Protein AF-A0A9D7BMS2-F1 (afdb_monomer)

Structure (mmCIF, N/CA/C/O backbone):
data_AF-A0A9D7BMS2-F1
#
_entry.id   AF-A0A9D7BMS2-F1
#
loop_
_atom_site.group_PDB
_atom_site.id
_atom_site.type_symbol
_atom_site.label_atom_id
_atom_site.label_alt_id
_atom_site.label_comp_id
_atom_site.label_asym_id
_atom_site.label_entity_id
_atom_site.label_seq_id
_atom_site.pdbx_PDB_ins_code
_atom_site.Cartn_x
_atom_site.Cartn_y
_atom_site.Cartn_z
_atom_site.occupancy
_atom_site.B_iso_or_equiv
_atom_site.auth_seq_id
_atom_site.auth_comp_id
_atom_site.auth_asym_id
_atom_site.auth_atom_id
_atom_site.pdbx_PDB_model_num
ATOM 1 N N . MET A 1 1 ? 2.764 22.378 2.852 1.00 39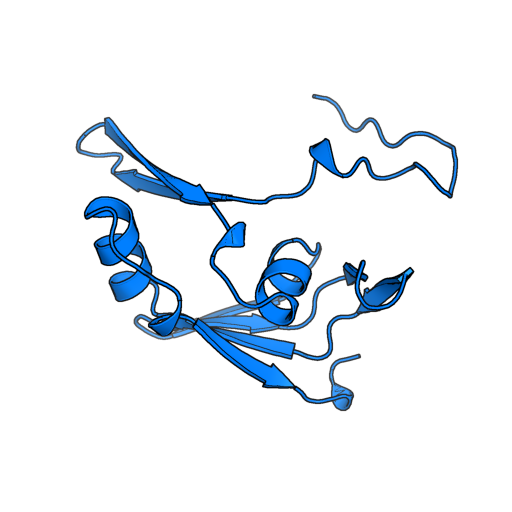.25 1 MET A N 1
ATOM 2 C CA . MET A 1 1 ? 3.329 21.480 1.827 1.00 39.25 1 MET A CA 1
ATOM 3 C C . MET A 1 1 ? 2.663 21.863 0.522 1.00 39.25 1 MET A C 1
ATOM 5 O O . MET A 1 1 ? 1.487 21.582 0.368 1.00 39.25 1 MET A O 1
ATOM 9 N N . ASP A 1 2 ? 3.380 22.593 -0.330 1.00 34.00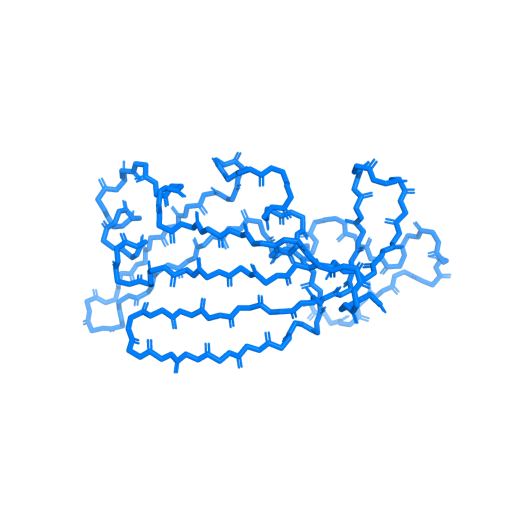 2 ASP A N 1
ATOM 10 C CA . ASP A 1 2 ? 2.881 23.179 -1.581 1.00 34.00 2 ASP A CA 1
ATOM 11 C C . ASP A 1 2 ? 3.784 22.691 -2.722 1.00 34.00 2 ASP A C 1
ATOM 13 O O . ASP A 1 2 ? 4.911 23.164 -2.831 1.00 34.00 2 ASP A O 1
ATOM 17 N N . GLY A 1 3 ? 3.341 21.707 -3.514 1.00 46.69 3 GLY A N 1
ATOM 18 C CA . GLY A 1 3 ? 3.836 21.420 -4.877 1.00 46.69 3 GLY A CA 1
ATOM 19 C C . GLY A 1 3 ? 5.353 21.442 -5.157 1.00 46.69 3 GLY A C 1
ATOM 20 O O . GLY A 1 3 ? 5.754 21.770 -6.273 1.00 46.69 3 GLY A O 1
ATOM 21 N N . LEU A 1 4 ? 6.214 21.137 -4.180 1.00 54.94 4 LEU A N 1
ATOM 22 C CA . LEU A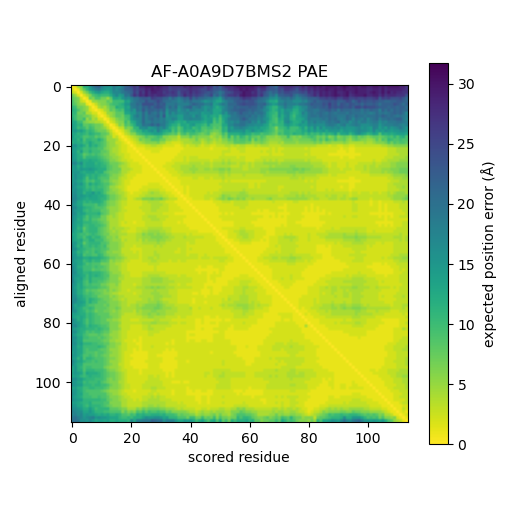 1 4 ? 7.647 21.445 -4.240 1.00 54.94 4 LEU A CA 1
ATOM 23 C C . LEU A 1 4 ? 8.475 20.280 -4.810 1.00 54.94 4 LEU A C 1
ATOM 25 O O . LEU A 1 4 ? 9.304 19.693 -4.116 1.00 54.94 4 LEU A O 1
ATOM 29 N N . HIS A 1 5 ? 8.283 19.945 -6.087 1.00 55.50 5 HIS A N 1
ATOM 30 C CA . HIS A 1 5 ? 9.266 19.113 -6.787 1.00 55.50 5 HIS A CA 1
ATOM 31 C C . HIS A 1 5 ? 10.547 19.922 -6.988 1.00 55.50 5 HIS A C 1
ATOM 33 O O . HIS A 1 5 ? 10.516 21.050 -7.496 1.00 55.50 5 HIS A O 1
ATOM 39 N N . ARG A 1 6 ? 11.702 19.364 -6.612 1.00 56.12 6 ARG A N 1
ATOM 40 C CA . ARG A 1 6 ? 12.977 20.016 -6.936 1.00 56.12 6 ARG A CA 1
ATOM 41 C C . ARG A 1 6 ? 13.114 20.033 -8.457 1.00 56.12 6 ARG A C 1
ATOM 43 O O . ARG A 1 6 ? 12.923 19.013 -9.114 1.00 56.12 6 ARG A O 1
ATOM 50 N N . ARG A 1 7 ? 13.496 21.167 -9.044 1.00 61.34 7 ARG A N 1
ATOM 51 C CA . ARG A 1 7 ? 13.783 21.283 -10.490 1.00 61.34 7 ARG A CA 1
ATOM 52 C C . ARG A 1 7 ? 15.140 20.661 -10.859 1.00 61.34 7 ARG A C 1
ATOM 54 O O . ARG A 1 7 ? 15.919 21.241 -11.604 1.00 61.34 7 ARG A O 1
ATOM 61 N N . GLN A 1 8 ? 15.451 19.513 -10.273 1.00 67.94 8 GLN A N 1
ATOM 62 C CA . GLN A 1 8 ? 16.604 18.682 -10.581 1.00 67.94 8 GLN A CA 1
ATOM 63 C C . GLN A 1 8 ? 16.047 17.324 -10.995 1.00 67.94 8 GLN A C 1
ATOM 65 O O . GLN A 1 8 ? 15.471 16.666 -10.134 1.00 67.94 8 GLN A O 1
ATOM 70 N N . PRO A 1 9 ? 16.198 16.895 -12.260 1.00 57.59 9 PRO A N 1
ATOM 71 C CA . PRO A 1 9 ? 15.537 15.691 -12.771 1.00 57.59 9 PRO A CA 1
ATOM 72 C C . PRO A 1 9 ? 15.760 14.436 -11.914 1.00 57.59 9 PRO A C 1
ATOM 74 O O . PRO A 1 9 ? 14.858 13.625 -11.757 1.00 57.59 9 PRO A O 1
ATOM 77 N N . PHE A 1 10 ? 16.939 14.312 -11.301 1.00 61.47 10 PHE A N 1
ATOM 78 C CA . PHE A 1 10 ? 17.315 13.182 -10.446 1.00 61.47 10 PHE A CA 1
ATOM 79 C C . PHE A 1 10 ? 16.795 13.272 -8.997 1.00 61.47 10 PHE A C 1
ATOM 81 O O . PHE A 1 10 ? 16.968 12.330 -8.233 1.00 61.47 10 PHE A O 1
ATOM 88 N N . ALA A 1 11 ? 16.206 14.400 -8.588 1.00 59.94 11 ALA A N 1
ATOM 89 C CA . ALA A 1 11 ? 15.770 14.661 -7.211 1.00 59.94 11 ALA A CA 1
ATOM 90 C C . ALA A 1 11 ? 14.387 15.331 -7.133 1.00 59.94 11 ALA A C 1
ATOM 92 O O . ALA A 1 11 ? 14.039 15.926 -6.111 1.00 59.94 11 ALA A O 1
ATOM 93 N N . SER A 1 12 ? 13.609 15.284 -8.219 1.00 57.25 12 SER A N 1
ATOM 94 C CA . SER A 1 12 ? 12.302 15.941 -8.298 1.00 57.25 12 SER A CA 1
ATOM 95 C C . SER A 1 12 ? 11.268 15.357 -7.338 1.00 57.25 12 SER A C 1
ATOM 97 O O . SER A 1 12 ? 10.383 16.093 -6.911 1.00 57.25 12 SER A O 1
ATOM 99 N N . PHE A 1 13 ? 11.428 14.096 -6.937 1.00 60.31 13 PHE A N 1
ATOM 100 C CA . PHE A 1 13 ? 10.546 13.400 -6.006 1.00 60.31 13 PHE A CA 1
ATOM 101 C C . PHE A 1 13 ? 11.368 12.932 -4.802 1.00 60.31 13 PHE A C 1
ATOM 103 O O . PHE A 1 13 ? 12.271 12.109 -4.942 1.00 60.31 13 PHE A O 1
ATOM 110 N N . ASP A 1 14 ? 11.116 13.521 -3.632 1.00 63.28 14 ASP A N 1
ATOM 111 C CA . ASP A 1 14 ? 11.775 13.106 -2.393 1.00 63.28 14 ASP A CA 1
ATOM 112 C C . ASP A 1 14 ? 11.127 11.816 -1.877 1.00 63.28 14 ASP A C 1
ATOM 114 O O . ASP A 1 14 ? 9.902 11.733 -1.770 1.00 63.28 14 ASP A O 1
ATOM 118 N N . ILE A 1 15 ? 11.954 10.845 -1.490 1.00 63.53 15 ILE A N 1
ATOM 119 C CA . ILE A 1 15 ? 11.513 9.588 -0.879 1.00 63.53 15 ILE A CA 1
ATOM 120 C C . ILE A 1 15 ? 10.689 9.828 0.393 1.00 63.53 15 ILE A C 1
ATOM 122 O O . ILE A 1 15 ? 9.801 9.043 0.712 1.00 63.53 15 ILE A O 1
ATOM 126 N N . ASN A 1 16 ? 10.929 10.949 1.085 1.00 63.38 16 ASN A N 1
ATOM 127 C CA . ASN A 1 16 ? 10.156 11.356 2.260 1.00 63.38 16 ASN A CA 1
ATOM 128 C C . ASN A 1 16 ? 8.684 11.679 1.947 1.00 63.38 16 ASN A C 1
ATOM 130 O O . ASN A 1 16 ? 7.866 11.710 2.862 1.00 63.38 16 ASN A O 1
ATOM 134 N N . GLY A 1 17 ? 8.342 11.947 0.681 1.00 65.56 17 GLY A N 1
ATOM 135 C CA . GLY A 1 17 ? 6.969 12.199 0.240 1.00 65.56 17 GLY A CA 1
ATOM 136 C C . GLY A 1 17 ? 6.193 10.935 -0.138 1.00 65.56 17 GLY A C 1
ATOM 137 O O . GLY A 1 17 ? 5.006 11.028 -0.443 1.00 65.56 17 GLY A O 1
ATOM 138 N N . HIS A 1 18 ? 6.837 9.765 -0.149 1.00 73.88 18 HIS A N 1
ATOM 139 C CA . HIS A 1 18 ? 6.182 8.515 -0.526 1.00 73.88 18 HIS A CA 1
ATOM 140 C C . HIS A 1 18 ? 5.287 8.009 0.603 1.00 73.88 18 HIS A C 1
ATOM 142 O O . HIS A 1 18 ? 5.682 8.007 1.772 1.00 73.88 18 HIS A O 1
ATOM 148 N N . ASN A 1 19 ? 4.103 7.504 0.251 1.00 80.25 19 ASN A N 1
ATOM 149 C CA . ASN A 1 19 ? 3.296 6.795 1.230 1.00 80.25 19 ASN A CA 1
ATOM 150 C C . ASN A 1 19 ? 3.979 5.470 1.602 1.00 80.25 19 ASN A C 1
ATOM 152 O O . ASN A 1 19 ? 4.252 4.632 0.739 1.00 80.25 19 ASN A O 1
ATOM 156 N N . ASN A 1 20 ? 4.260 5.297 2.891 1.00 86.94 20 ASN A N 1
ATOM 157 C CA . ASN A 1 20 ? 4.919 4.123 3.462 1.00 86.94 20 ASN A CA 1
ATOM 158 C C . ASN A 1 20 ? 4.129 3.511 4.634 1.00 86.94 20 ASN A C 1
ATOM 160 O O . ASN A 1 20 ? 4.643 2.642 5.352 1.00 86.94 20 ASN A O 1
ATOM 164 N N . GLN A 1 21 ? 2.890 3.963 4.833 1.00 92.19 21 GLN A N 1
ATOM 165 C CA . GLN A 1 21 ? 2.038 3.549 5.934 1.00 92.19 21 GLN A CA 1
ATOM 166 C C . GLN A 1 21 ? 0.597 3.320 5.477 1.00 92.19 21 GLN A C 1
ATOM 168 O O . GLN A 1 21 ? 0.068 4.001 4.600 1.00 92.19 21 GLN A O 1
ATOM 173 N N . PHE A 1 22 ? -0.056 2.368 6.129 1.00 95.00 22 PHE A N 1
ATOM 174 C CA . PHE A 1 22 ? -1.506 2.283 6.146 1.00 95.00 22 PHE A CA 1
ATOM 175 C C . PHE A 1 22 ? -2.030 3.094 7.320 1.00 95.00 22 PHE A C 1
ATOM 177 O O . PHE A 1 22 ? -1.470 3.021 8.414 1.00 95.00 22 PHE A O 1
ATOM 184 N N . THR A 1 23 ? -3.123 3.815 7.094 1.00 96.19 23 THR A N 1
ATOM 185 C CA . THR A 1 23 ? -3.865 4.515 8.140 1.00 96.19 23 THR A CA 1
ATOM 186 C C . THR A 1 23 ? -5.303 4.025 8.109 1.00 96.19 23 THR A C 1
ATOM 188 O O . THR A 1 23 ? -5.989 4.176 7.101 1.00 96.19 23 THR A O 1
ATOM 191 N N . VAL A 1 24 ? -5.760 3.455 9.218 1.00 97.50 24 VAL A N 1
ATOM 192 C CA . VAL A 1 24 ? -7.164 3.111 9.449 1.00 97.50 24 VAL A CA 1
ATOM 193 C C . VAL A 1 24 ? -7.760 4.203 10.322 1.00 97.50 24 VAL A C 1
ATOM 195 O O . VAL A 1 24 ? -7.171 4.566 11.340 1.00 97.50 24 VAL A O 1
ATOM 198 N N . VAL A 1 25 ? -8.915 4.735 9.932 1.00 97.81 25 VAL A N 1
ATOM 199 C CA . VAL A 1 25 ? -9.600 5.808 10.658 1.00 97.81 25 VAL A CA 1
ATOM 200 C C . VAL A 1 25 ? -11.007 5.350 11.008 1.00 97.81 25 VAL A C 1
ATOM 202 O O . VAL A 1 25 ? -11.764 4.952 10.127 1.00 97.81 25 VAL A O 1
ATOM 205 N N . ASP A 1 26 ? -11.356 5.454 12.287 1.00 97.06 26 ASP A N 1
ATOM 206 C CA . ASP A 1 26 ? -12.731 5.363 12.767 1.00 97.06 26 ASP A CA 1
ATOM 207 C C . ASP A 1 26 ? -13.208 6.777 13.141 1.00 97.06 26 ASP A C 1
ATOM 209 O O . ASP A 1 26 ? -12.823 7.306 14.193 1.00 97.06 26 ASP A O 1
ATOM 213 N N . PRO A 1 27 ? -14.028 7.419 12.292 1.00 96.50 27 PRO A N 1
ATOM 214 C CA . PRO A 1 27 ? -14.484 8.782 12.530 1.00 96.50 27 PRO A CA 1
ATOM 215 C C . PRO A 1 27 ? -15.571 8.880 13.609 1.00 96.50 27 PRO A C 1
ATOM 217 O O . PRO A 1 27 ? -15.746 9.954 14.178 1.00 96.50 27 PRO A O 1
ATOM 220 N N . LEU A 1 28 ? -16.294 7.796 13.913 1.00 97.81 28 LEU A N 1
ATOM 221 C CA . LEU A 1 28 ? -17.348 7.804 14.933 1.00 97.81 28 LEU A CA 1
ATOM 222 C C . LEU A 1 28 ? -16.743 7.754 16.335 1.00 97.81 28 LEU A C 1
ATOM 224 O O . LEU A 1 28 ? -17.189 8.465 17.233 1.00 97.81 28 LEU A O 1
ATOM 228 N N . LEU A 1 29 ? -15.701 6.937 16.509 1.00 96.94 29 LEU A N 1
ATOM 229 C CA . LEU A 1 29 ? -14.952 6.843 17.763 1.00 96.94 29 LEU A CA 1
ATOM 230 C C . LEU A 1 29 ? -13.800 7.850 17.859 1.00 96.94 29 LEU A C 1
ATOM 232 O O . LEU A 1 29 ? -13.154 7.923 18.905 1.00 96.94 29 LEU A O 1
ATOM 236 N N . ASN A 1 30 ? -13.539 8.608 16.789 1.00 97.12 30 ASN A N 1
ATOM 237 C CA . ASN A 1 30 ? -12.413 9.530 16.657 1.00 97.12 30 ASN A CA 1
ATOM 238 C C . ASN A 1 30 ? -11.063 8.854 16.972 1.00 97.12 30 ASN A C 1
ATOM 240 O O . ASN A 1 30 ? -10.258 9.350 17.765 1.00 97.12 30 ASN A O 1
ATOM 244 N N . LYS A 1 31 ? -10.838 7.677 16.380 1.00 98.00 31 LYS A N 1
ATOM 245 C CA . LYS A 1 31 ? -9.614 6.882 16.543 1.00 98.00 31 LYS A CA 1
ATOM 246 C C . LYS A 1 31 ? -8.920 6.673 15.208 1.00 98.00 31 LYS A C 1
ATOM 248 O O . LYS A 1 31 ? -9.548 6.645 14.153 1.00 98.00 31 LYS A O 1
ATOM 253 N N . SER A 1 32 ? -7.607 6.491 15.271 1.00 97.62 32 SER A N 1
ATOM 254 C CA . SER A 1 32 ? -6.822 6.057 14.125 1.00 97.62 32 SER A CA 1
ATOM 255 C C . SER A 1 32 ? -5.753 5.062 14.546 1.00 97.62 32 SER A C 1
ATOM 257 O O . SER A 1 32 ? -5.274 5.086 15.682 1.00 97.62 32 SER A O 1
ATOM 259 N N . TRP A 1 33 ? -5.401 4.191 13.611 1.00 98.00 33 TRP A N 1
ATOM 260 C CA . TRP A 1 33 ? -4.342 3.203 13.740 1.00 98.00 33 TRP A CA 1
ATOM 261 C C . TRP A 1 33 ? -3.453 3.307 12.516 1.00 98.00 33 TRP A C 1
ATOM 263 O O . TRP A 1 33 ? -3.938 3.558 11.410 1.00 98.00 33 TRP A O 1
ATOM 273 N N . THR A 1 34 ? -2.157 3.103 12.706 1.00 96.50 34 THR A N 1
ATOM 274 C CA . THR A 1 34 ? -1.196 3.099 11.611 1.00 96.50 34 THR A CA 1
ATOM 275 C C . THR A 1 34 ? -0.402 1.807 11.603 1.00 96.50 34 THR A C 1
ATOM 277 O O . THR A 1 34 ? -0.109 1.228 12.648 1.00 96.50 34 THR A O 1
ATOM 280 N N . ALA A 1 35 ? -0.045 1.354 10.407 1.00 96.06 35 ALA A N 1
ATOM 281 C CA . ALA A 1 35 ? 0.825 0.205 10.217 1.00 96.06 35 ALA A CA 1
ATOM 282 C C . ALA A 1 35 ? 1.853 0.499 9.127 1.00 96.06 35 ALA A C 1
ATOM 284 O O . ALA A 1 35 ? 1.528 1.051 8.077 1.00 96.06 35 ALA A O 1
ATOM 285 N N . SER A 1 36 ? 3.109 0.121 9.367 1.00 94.69 36 SER A N 1
ATOM 286 C CA . SER A 1 36 ? 4.175 0.313 8.384 1.00 94.69 36 SER A CA 1
ATOM 287 C C . SER A 1 36 ? 4.044 -0.680 7.231 1.00 94.69 36 SER A C 1
ATOM 289 O O . S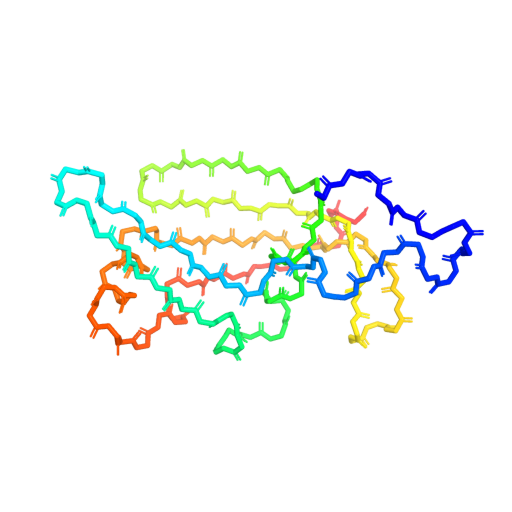ER A 1 36 ? 3.909 -1.883 7.451 1.00 94.69 36 SER A O 1
ATOM 291 N N . MET A 1 37 ? 4.206 -0.208 5.995 1.00 92.06 37 MET A N 1
ATOM 292 C CA . MET A 1 37 ? 4.271 -1.076 4.813 1.00 92.06 37 MET A CA 1
ATOM 293 C C . MET A 1 37 ? 5.557 -1.917 4.747 1.00 92.06 37 MET A C 1
ATOM 295 O O . MET A 1 37 ? 5.665 -2.799 3.900 1.00 92.06 37 MET A O 1
ATOM 299 N N . ASN A 1 38 ? 6.533 -1.692 5.636 1.00 90.81 38 ASN A N 1
ATOM 300 C CA . ASN A 1 38 ? 7.793 -2.447 5.664 1.00 90.81 38 ASN A CA 1
ATOM 301 C C . ASN A 1 38 ? 7.613 -3.946 5.927 1.00 90.81 38 ASN A C 1
ATOM 303 O O . ASN A 1 38 ? 8.513 -4.725 5.627 1.00 90.81 38 ASN A O 1
ATOM 307 N N . PHE A 1 39 ? 6.463 -4.344 6.467 1.00 89.38 39 PHE A N 1
ATOM 308 C CA . PHE A 1 39 ? 6.123 -5.741 6.706 1.00 89.38 39 PHE A CA 1
ATOM 309 C C . PHE A 1 39 ? 5.611 -6.466 5.455 1.00 89.38 39 PHE A C 1
ATOM 311 O O . PHE A 1 39 ? 5.539 -7.694 5.475 1.00 89.38 39 PHE A O 1
ATOM 318 N N . LEU A 1 40 ? 5.273 -5.742 4.381 1.00 95.06 40 LEU A N 1
ATOM 319 C CA . LEU A 1 40 ? 4.845 -6.319 3.108 1.00 95.06 40 LEU A CA 1
ATOM 320 C C . LEU A 1 40 ? 6.036 -6.796 2.259 1.00 95.06 40 LEU A C 1
ATOM 322 O O . LEU A 1 40 ? 7.133 -6.238 2.359 1.00 95.06 40 LEU A O 1
ATOM 326 N N . PRO A 1 41 ? 5.821 -7.774 1.358 1.00 95.81 41 PRO A N 1
ATOM 327 C CA . PRO A 1 41 ? 6.788 -8.110 0.317 1.00 95.81 41 PRO A CA 1
ATOM 328 C C . PRO A 1 41 ? 7.220 -6.877 -0.486 1.00 95.81 41 PRO A C 1
ATOM 330 O O . PRO A 1 41 ? 6.403 -6.005 -0.788 1.00 95.81 41 PRO A O 1
ATOM 333 N N . VAL A 1 42 ? 8.501 -6.825 -0.873 1.00 95.19 42 VAL A N 1
ATOM 334 C CA . VAL A 1 42 ? 9.101 -5.666 -1.563 1.00 95.19 42 VAL A CA 1
ATOM 335 C C . VAL A 1 42 ? 8.317 -5.273 -2.817 1.00 95.19 42 VAL A C 1
ATOM 337 O O . VAL A 1 42 ? 8.056 -4.090 -3.000 1.00 95.19 42 VAL A O 1
ATOM 340 N N . SER A 1 43 ? 7.872 -6.237 -3.630 1.00 95.56 43 SER A N 1
ATOM 341 C CA . SER A 1 43 ? 7.120 -5.965 -4.865 1.00 95.56 43 SER A CA 1
ATOM 342 C C . SER A 1 43 ? 5.771 -5.280 -4.621 1.00 95.56 43 SER A C 1
ATOM 344 O O . SER A 1 43 ? 5.381 -4.396 -5.379 1.00 95.56 43 SER A O 1
ATOM 346 N N . ILE A 1 44 ? 5.066 -5.658 -3.551 1.00 96.56 44 ILE A N 1
ATOM 347 C CA . ILE A 1 44 ? 3.794 -5.040 -3.160 1.00 96.56 44 ILE A CA 1
ATOM 348 C C . ILE A 1 44 ? 4.058 -3.655 -2.579 1.00 96.56 44 ILE A C 1
ATOM 350 O O . ILE A 1 44 ? 3.388 -2.700 -2.953 1.00 96.56 44 ILE A O 1
ATOM 354 N N . LYS A 1 45 ? 5.055 -3.527 -1.694 1.00 94.44 45 LYS A N 1
ATOM 355 C CA . LYS A 1 45 ? 5.425 -2.241 -1.092 1.00 94.44 45 LYS A CA 1
ATOM 356 C C . LYS A 1 45 ? 5.795 -1.211 -2.157 1.00 94.44 45 LYS A C 1
ATOM 358 O O . LYS A 1 45 ? 5.279 -0.104 -2.126 1.00 94.44 45 LYS A O 1
ATOM 363 N N . GLU A 1 46 ? 6.671 -1.581 -3.089 1.00 93.56 46 GLU A N 1
ATOM 364 C CA . GLU A 1 46 ? 7.102 -0.691 -4.166 1.00 93.56 46 GLU A CA 1
ATOM 365 C C . GLU A 1 46 ? 5.926 -0.273 -5.060 1.00 93.56 46 GLU A C 1
ATOM 367 O O . GLU A 1 46 ? 5.785 0.915 -5.336 1.00 93.56 46 GLU A O 1
ATOM 372 N N . GLN A 1 47 ? 5.037 -1.204 -5.434 1.00 94.81 47 GLN A N 1
ATOM 373 C CA . GLN A 1 47 ? 3.834 -0.855 -6.194 1.00 94.81 47 GLN A CA 1
ATOM 374 C C . GLN A 1 47 ? 2.923 0.100 -5.414 1.00 94.81 47 GLN A C 1
ATOM 376 O O . GLN A 1 47 ? 2.511 1.122 -5.945 1.00 94.81 47 GLN A O 1
ATOM 381 N N . LEU A 1 48 ? 2.597 -0.212 -4.159 1.00 94.56 48 LEU A N 1
ATOM 382 C CA . LEU A 1 48 ? 1.648 0.579 -3.370 1.00 94.56 48 LEU A CA 1
ATOM 383 C C . LEU A 1 48 ? 2.187 1.967 -2.973 1.00 94.56 48 LEU A C 1
ATOM 385 O O . LEU A 1 48 ? 1.411 2.821 -2.549 1.00 94.56 48 LEU A O 1
ATOM 389 N N . SER A 1 49 ? 3.491 2.208 -3.128 1.00 91.56 49 SER A N 1
ATOM 390 C CA . SER A 1 49 ? 4.107 3.536 -3.012 1.00 91.56 49 SER A CA 1
ATOM 391 C C . SER A 1 49 ? 4.117 4.326 -4.334 1.00 91.56 49 SER A C 1
ATOM 393 O O . SER A 1 49 ? 4.603 5.458 -4.352 1.00 91.56 49 SER A O 1
ATOM 395 N N . ALA A 1 50 ? 3.615 3.756 -5.434 1.00 90.81 50 ALA A N 1
ATOM 396 C CA . ALA A 1 50 ? 3.562 4.399 -6.744 1.00 90.81 50 ALA A CA 1
ATOM 397 C C . ALA A 1 50 ? 2.452 5.460 -6.845 1.00 90.81 50 ALA A C 1
ATOM 399 O O . ALA A 1 50 ? 1.575 5.588 -5.991 1.00 90.81 50 ALA A O 1
ATOM 400 N N . THR A 1 51 ? 2.476 6.215 -7.941 1.00 88.44 51 THR A N 1
ATOM 401 C CA . THR A 1 51 ? 1.440 7.198 -8.290 1.00 88.44 51 THR A CA 1
ATOM 402 C C . THR A 1 51 ? 0.569 6.691 -9.437 1.00 88.44 51 THR A C 1
ATOM 404 O O . THR A 1 51 ? 0.986 5.800 -10.177 1.00 88.44 51 THR A O 1
ATOM 407 N N . ASN A 1 52 ? -0.627 7.271 -9.600 1.00 88.31 52 ASN A N 1
ATOM 408 C CA . ASN A 1 52 ? -1.554 6.989 -10.707 1.00 88.31 52 ASN A CA 1
ATOM 409 C C . ASN A 1 52 ? -1.890 5.494 -10.877 1.00 88.31 52 ASN A C 1
ATOM 411 O O . ASN A 1 52 ? -1.910 4.978 -11.992 1.00 88.31 52 ASN A O 1
ATOM 415 N N . MET A 1 53 ? -2.113 4.789 -9.766 1.00 92.12 53 MET A N 1
ATOM 416 C CA . MET A 1 53 ? -2.650 3.429 -9.804 1.00 92.12 53 MET A CA 1
ATOM 417 C C . MET A 1 53 ? -4.145 3.470 -10.118 1.00 92.12 53 MET A C 1
ATOM 419 O O . MET A 1 53 ? -4.881 4.256 -9.520 1.00 92.12 53 MET A O 1
ATOM 423 N N . GLU A 1 54 ? -4.591 2.586 -11.003 1.00 95.38 54 GLU A N 1
ATOM 424 C CA . GLU A 1 54 ? -6.016 2.323 -11.186 1.00 95.38 54 GLU A CA 1
ATOM 425 C C . GLU A 1 54 ? -6.503 1.409 -10.064 1.00 95.38 54 GLU A C 1
ATOM 427 O O . GLU A 1 54 ? -5.776 0.511 -9.622 1.00 95.38 54 GLU A O 1
ATOM 432 N N . PHE A 1 55 ? -7.730 1.622 -9.594 1.00 96.75 55 PHE A N 1
ATOM 433 C CA . PHE A 1 55 ? -8.294 0.810 -8.526 1.00 96.75 55 PHE A CA 1
ATOM 434 C C . PHE A 1 55 ? -9.775 0.511 -8.734 1.00 96.75 55 PHE A C 1
ATOM 436 O O . PHE A 1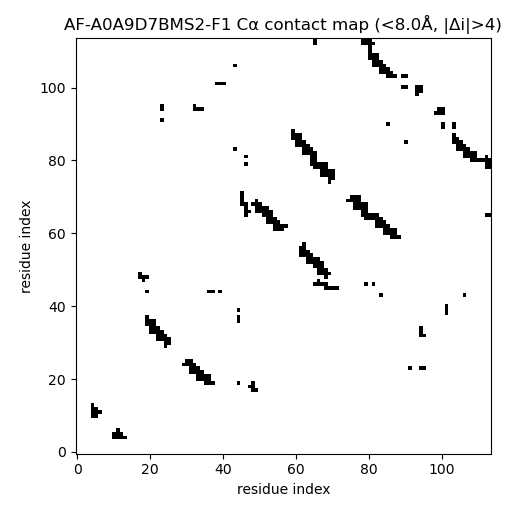 55 ? -10.535 1.312 -9.273 1.00 96.75 55 PHE A O 1
ATOM 443 N N . PHE A 1 56 ? -10.190 -0.659 -8.262 1.00 98.12 56 PHE A N 1
ATOM 444 C CA . PHE A 1 56 ? -11.580 -1.086 -8.263 1.00 98.12 56 PHE A CA 1
ATOM 445 C C . PHE A 1 56 ? -11.850 -1.927 -7.023 1.00 98.12 56 PHE A C 1
ATOM 447 O O . PHE A 1 56 ? -11.052 -2.800 -6.685 1.00 98.12 56 PHE A O 1
ATOM 454 N N . GLN A 1 57 ? -12.963 -1.677 -6.338 1.00 98.25 57 GLN A N 1
ATOM 455 C CA . GLN A 1 57 ? -13.353 -2.461 -5.173 1.00 98.25 57 GLN A CA 1
ATOM 456 C C . GLN A 1 57 ? -14.584 -3.309 -5.485 1.00 98.25 57 GLN A C 1
ATOM 458 O O . GLN A 1 57 ? -15.609 -2.789 -5.922 1.00 98.25 57 GLN A O 1
ATOM 463 N N . GLU A 1 58 ? -14.489 -4.606 -5.196 1.00 98.00 58 GLU A N 1
ATOM 464 C CA . GLU A 1 58 ? -15.592 -5.559 -5.289 1.00 98.00 58 GLU A CA 1
ATOM 465 C C . GLU A 1 58 ? -15.750 -6.291 -3.953 1.00 98.00 58 GLU A C 1
ATOM 467 O O . GLU A 1 58 ? -14.879 -7.050 -3.514 1.00 98.00 58 GLU A O 1
ATOM 472 N N . GLY A 1 59 ? -16.866 -6.029 -3.269 1.00 97.94 59 GLY A N 1
ATOM 473 C CA . GLY A 1 59 ? -17.075 -6.499 -1.901 1.00 97.94 59 GLY A CA 1
ATOM 474 C C . GLY A 1 59 ? -15.941 -6.041 -0.977 1.00 97.94 59 GLY A C 1
ATOM 475 O O . GLY A 1 59 ? -15.627 -4.851 -0.902 1.00 97.94 59 GLY A O 1
ATOM 476 N N . LYS A 1 60 ? -15.309 -7.003 -0.297 1.00 98.06 60 LYS A N 1
ATOM 477 C CA . LYS A 1 60 ? -14.184 -6.756 0.616 1.00 98.06 60 LYS A CA 1
ATOM 478 C C . LYS A 1 60 ? -12.823 -6.620 -0.070 1.00 98.06 60 LYS A C 1
ATOM 480 O O . LYS A 1 60 ? -11.844 -6.308 0.601 1.00 98.06 60 LYS A O 1
ATOM 485 N N . TYR A 1 61 ? -12.729 -6.885 -1.374 1.00 98.62 61 TYR A N 1
ATOM 486 C CA . TYR A 1 61 ? -11.455 -6.855 -2.086 1.00 98.62 61 TYR A CA 1
ATOM 487 C C . TYR A 1 61 ? -11.260 -5.538 -2.833 1.00 98.62 61 TYR A C 1
ATOM 489 O O . TYR A 1 61 ? -1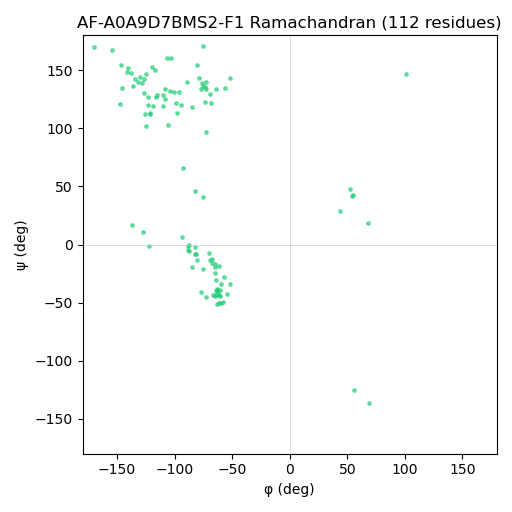2.044 -5.200 -3.717 1.00 98.62 61 TYR A O 1
ATOM 497 N N . LEU A 1 62 ? -10.173 -4.833 -2.518 1.00 98.56 62 LEU A N 1
ATOM 498 C CA . LEU A 1 62 ? -9.661 -3.721 -3.313 1.00 98.56 62 LEU A CA 1
ATOM 499 C C . LEU A 1 62 ? -8.597 -4.247 -4.273 1.00 98.56 62 LEU A C 1
ATOM 501 O O . LEU A 1 62 ? -7.573 -4.784 -3.850 1.00 98.56 62 LEU A O 1
ATOM 505 N N . TYR A 1 63 ? -8.840 -4.075 -5.562 1.00 98.19 63 TYR A N 1
ATOM 506 C CA . TYR A 1 63 ? -7.894 -4.360 -6.626 1.00 98.19 63 TYR A CA 1
ATOM 507 C C . TYR A 1 63 ? -7.176 -3.074 -7.006 1.00 98.19 63 TYR A C 1
ATOM 509 O O . TYR A 1 63 ? -7.817 -2.051 -7.231 1.00 98.19 63 TYR A O 1
ATOM 517 N N . VAL A 1 64 ? -5.853 -3.140 -7.088 1.00 97.12 64 VAL A N 1
ATOM 518 C CA . VAL A 1 64 ? -4.980 -2.035 -7.481 1.00 97.12 64 VAL A CA 1
ATOM 519 C C . VAL A 1 64 ? -4.091 -2.512 -8.620 1.00 97.12 64 VAL A C 1
ATOM 521 O O . VAL A 1 64 ? -3.493 -3.590 -8.533 1.00 97.12 64 VAL A O 1
ATOM 524 N N . VAL A 1 65 ? -4.025 -1.735 -9.697 1.00 96.25 65 VAL A N 1
ATOM 525 C CA . VAL A 1 65 ? -3.353 -2.115 -10.942 1.00 96.25 65 VAL A CA 1
ATOM 526 C C . VAL A 1 65 ? -2.377 -1.035 -11.371 1.00 96.25 65 VAL A C 1
ATOM 528 O O . VAL A 1 65 ? -2.676 0.160 -11.316 1.00 96.25 65 VAL A O 1
ATOM 531 N N . GLY A 1 66 ? -1.213 -1.471 -11.850 1.00 94.88 66 GLY A N 1
ATOM 532 C CA . GLY A 1 66 ? -0.245 -0.564 -12.442 1.00 94.88 66 GLY A CA 1
ATOM 533 C C . GLY A 1 66 ? 0.380 0.356 -11.402 1.00 94.88 66 GLY A C 1
ATOM 534 O O . GLY A 1 66 ? 0.735 -0.071 -10.300 1.00 94.88 66 GLY A O 1
ATOM 535 N N . GLY A 1 67 ? 0.490 1.625 -11.782 1.00 92.75 67 GLY A N 1
ATOM 536 C CA . GLY A 1 67 ? 1.195 2.666 -11.050 1.00 92.75 67 GLY A CA 1
ATOM 537 C C . GLY A 1 67 ? 2.574 2.933 -11.642 1.00 92.75 67 GLY A C 1
ATOM 538 O O . GLY A 1 67 ? 3.236 2.022 -12.142 1.00 92.75 67 GLY A O 1
ATOM 539 N N . TYR A 1 68 ? 3.003 4.191 -11.571 1.00 91.31 68 TYR A N 1
ATOM 540 C CA . TYR A 1 68 ? 4.342 4.624 -11.961 1.00 91.31 68 TYR A CA 1
ATOM 541 C C . TYR A 1 68 ? 5.087 5.164 -10.743 1.00 91.31 68 TYR A C 1
ATOM 543 O O . TYR A 1 68 ? 4.582 6.028 -10.015 1.00 91.31 68 TYR A O 1
ATOM 551 N N . GLY A 1 69 ? 6.285 4.640 -10.504 1.00 88.94 69 GLY A N 1
ATOM 552 C CA . GLY A 1 69 ? 7.090 5.007 -9.347 1.00 88.94 69 GLY A CA 1
ATOM 553 C C . GLY A 1 69 ? 8.508 4.464 -9.426 1.00 88.94 69 GLY A C 1
ATOM 554 O O . GLY A 1 69 ? 8.844 3.671 -10.305 1.00 88.94 69 GLY A O 1
ATOM 555 N N . TYR A 1 70 ? 9.352 4.929 -8.509 1.00 88.44 70 TYR A N 1
ATOM 556 C CA . TYR A 1 70 ? 10.723 4.453 -8.385 1.00 88.44 70 TYR A CA 1
ATOM 557 C C . TYR A 1 70 ? 10.761 3.053 -7.764 1.00 88.44 70 TYR A C 1
ATOM 559 O O . TYR A 1 70 ? 10.325 2.858 -6.628 1.00 88.44 70 TYR A O 1
ATOM 567 N N . SER A 1 71 ? 11.351 2.096 -8.478 1.00 91.12 71 SER A N 1
ATOM 568 C CA . SER A 1 71 ? 11.664 0.771 -7.954 1.00 91.12 71 SER A CA 1
ATOM 569 C C . SER A 1 71 ? 13.127 0.736 -7.534 1.00 91.12 71 SER A C 1
ATOM 571 O O . SER A 1 71 ? 14.030 0.785 -8.369 1.00 91.12 71 SER A O 1
ATOM 573 N N . ALA A 1 72 ? 13.378 0.600 -6.231 1.00 91.12 72 ALA A N 1
ATOM 574 C CA . ALA A 1 72 ? 14.734 0.391 -5.730 1.00 91.12 72 ALA A CA 1
ATOM 575 C C . ALA A 1 72 ? 15.307 -0.942 -6.233 1.00 91.12 72 ALA A C 1
ATOM 577 O O . ALA A 1 72 ? 16.507 -1.043 -6.475 1.00 91.12 72 ALA A O 1
ATOM 578 N N . THR A 1 73 ? 14.436 -1.933 -6.442 1.00 94.12 73 THR A N 1
ATOM 579 C CA . THR A 1 73 ? 14.786 -3.222 -7.047 1.00 94.12 73 THR A CA 1
ATOM 580 C C . THR A 1 73 ? 15.301 -3.071 -8.483 1.00 94.12 73 THR A C 1
ATOM 582 O O . THR A 1 73 ? 16.266 -3.737 -8.854 1.00 94.12 73 THR A O 1
ATOM 585 N N . ALA A 1 74 ? 14.692 -2.195 -9.289 1.00 91.50 74 ALA A N 1
ATOM 586 C CA . ALA A 1 74 ? 15.141 -1.912 -10.655 1.00 91.50 74 ALA A CA 1
ATOM 587 C C . ALA A 1 74 ? 16.247 -0.843 -10.729 1.00 91.50 74 ALA A C 1
ATOM 589 O O . ALA A 1 74 ? 16.936 -0.750 -11.742 1.00 91.50 74 ALA A O 1
ATOM 590 N N . GLY A 1 75 ? 16.407 -0.032 -9.678 1.00 91.75 75 GLY A N 1
ATOM 591 C CA . GLY A 1 75 ? 17.273 1.148 -9.683 1.00 91.75 75 GLY A CA 1
ATOM 592 C C . GLY A 1 75 ? 16.765 2.274 -10.591 1.00 91.75 75 GLY A C 1
ATOM 593 O O . GLY A 1 75 ? 17.551 3.138 -10.971 1.00 91.75 75 GLY A O 1
ATOM 594 N N . ASP A 1 76 ? 15.481 2.253 -10.961 1.00 89.75 76 ASP A N 1
ATOM 595 C CA . ASP A 1 76 ? 14.879 3.193 -11.910 1.00 89.75 76 ASP A CA 1
ATOM 596 C C . ASP A 1 76 ? 13.366 3.345 -11.675 1.00 89.75 76 ASP A C 1
ATOM 598 O O . ASP A 1 76 ? 12.735 2.562 -10.955 1.00 89.75 76 ASP A O 1
ATOM 602 N N . HIS A 1 77 ? 12.770 4.359 -12.296 1.00 89.62 77 HIS A N 1
ATOM 603 C CA . HIS A 1 77 ? 11.324 4.482 -12.386 1.00 89.62 77 HIS A CA 1
ATOM 604 C C . HIS A 1 77 ? 10.756 3.463 -13.369 1.00 89.62 77 HIS A C 1
ATOM 606 O O . HIS A 1 77 ? 11.305 3.208 -14.439 1.00 89.62 77 HIS A O 1
ATOM 612 N N . THR A 1 78 ? 9.622 2.879 -13.008 1.00 92.00 78 THR A N 1
ATOM 613 C CA . THR A 1 78 ? 8.942 1.896 -13.843 1.00 92.00 78 THR A CA 1
ATOM 614 C C . THR A 1 78 ? 7.436 2.002 -13.682 1.00 92.00 78 THR A C 1
ATOM 616 O O . THR A 1 78 ? 6.930 2.398 -12.631 1.00 92.00 78 THR A O 1
ATOM 619 N N . THR A 1 79 ? 6.719 1.577 -14.719 1.00 93.44 79 THR A N 1
ATOM 620 C CA . THR A 1 79 ? 5.344 1.097 -14.574 1.00 93.44 79 THR A CA 1
ATOM 621 C C . THR A 1 79 ? 5.381 -0.270 -13.894 1.00 93.44 79 THR A C 1
ATOM 623 O O . THR A 1 79 ? 6.207 -1.117 -14.258 1.00 93.44 79 THR A O 1
ATOM 626 N N . TYR A 1 80 ? 4.535 -0.489 -12.891 1.00 95.44 80 TYR A N 1
ATOM 627 C CA . TYR A 1 80 ? 4.472 -1.755 -12.163 1.00 95.44 80 TYR A CA 1
ATOM 628 C C . TYR A 1 80 ? 3.565 -2.767 -12.886 1.00 95.44 80 TYR A C 1
ATOM 630 O O . TYR A 1 80 ? 2.367 -2.526 -12.995 1.00 95.44 80 TYR A O 1
ATOM 638 N N . PRO A 1 81 ? 4.077 -3.930 -13.331 1.00 96.75 81 PRO A N 1
ATOM 639 C CA . PRO A 1 81 ? 3.308 -4.928 -14.083 1.00 96.75 81 PRO A CA 1
ATOM 640 C C . PRO A 1 81 ? 2.476 -5.830 -13.152 1.00 96.75 81 PRO A C 1
ATOM 642 O O . PRO A 1 81 ? 2.523 -7.059 -13.248 1.00 96.75 81 PRO A O 1
ATOM 645 N N . TYR A 1 82 ? 1.781 -5.237 -12.179 1.00 97.44 82 TYR A N 1
ATOM 646 C CA . TYR A 1 82 ? 1.151 -5.965 -11.082 1.00 97.44 82 TYR A CA 1
ATOM 647 C C . TYR A 1 82 ? -0.331 -5.635 -10.930 1.00 97.44 82 TYR A C 1
ATOM 649 O O . TYR A 1 82 ? -0.746 -4.477 -11.007 1.00 97.44 82 TYR A O 1
ATOM 657 N N . ILE A 1 83 ? -1.103 -6.669 -10.599 1.00 96.75 83 ILE A N 1
ATOM 658 C CA . ILE A 1 83 ? -2.430 -6.541 -9.998 1.00 96.75 83 ILE A CA 1
ATOM 659 C C . ILE A 1 83 ? -2.303 -7.018 -8.555 1.00 96.75 83 ILE A C 1
ATOM 661 O O . ILE A 1 83 ? -1.951 -8.175 -8.311 1.00 96.75 83 ILE A O 1
ATOM 665 N N . THR A 1 84 ? -2.594 -6.133 -7.607 1.00 98.06 84 THR A N 1
ATOM 666 C CA . THR A 1 84 ? -2.628 -6.440 -6.176 1.00 98.06 84 THR A CA 1
ATOM 667 C C . THR A 1 84 ? -4.071 -6.441 -5.703 1.00 98.06 84 THR A C 1
ATOM 669 O O . THR A 1 84 ? -4.780 -5.457 -5.880 1.00 98.06 84 THR A O 1
ATOM 672 N N . ALA A 1 85 ? -4.505 -7.538 -5.090 1.00 98.38 85 ALA A N 1
ATOM 673 C CA . ALA A 1 85 ? -5.782 -7.622 -4.398 1.00 98.38 85 ALA A CA 1
ATOM 674 C C . ALA A 1 85 ? -5.549 -7.562 -2.886 1.00 98.38 85 ALA A C 1
ATOM 676 O O . ALA A 1 85 ? -4.710 -8.295 -2.351 1.00 98.38 85 ALA A O 1
ATOM 677 N N . ILE A 1 86 ? -6.319 -6.712 -2.216 1.00 98.56 86 ILE A N 1
ATOM 678 C CA . ILE A 1 86 ? -6.247 -6.445 -0.781 1.00 98.56 86 ILE A CA 1
ATOM 679 C C . ILE A 1 86 ? -7.593 -6.824 -0.169 1.00 98.56 86 ILE A C 1
ATOM 681 O O . ILE A 1 86 ? -8.610 -6.258 -0.556 1.00 98.56 86 ILE A O 1
ATOM 685 N N . ASP A 1 87 ? -7.614 -7.775 0.764 1.00 98.62 87 ASP A N 1
ATOM 686 C CA . ASP A 1 87 ? -8.771 -8.003 1.637 1.00 98.62 87 ASP A CA 1
ATOM 687 C C . ASP A 1 87 ? -8.841 -6.850 2.648 1.00 98.62 87 ASP A C 1
ATOM 689 O O . ASP A 1 87 ? -8.098 -6.826 3.631 1.00 98.62 87 ASP A O 1
ATOM 693 N N . VAL A 1 88 ? -9.667 -5.845 2.351 1.00 98.38 88 VAL A N 1
ATOM 694 C CA . VAL A 1 88 ? -9.705 -4.572 3.083 1.00 98.38 88 VAL A CA 1
ATOM 695 C C . VAL A 1 88 ? -10.197 -4.779 4.509 1.00 98.38 88 VAL A C 1
ATOM 697 O O . VAL A 1 88 ? -9.604 -4.237 5.436 1.00 98.38 88 VAL A O 1
ATOM 700 N N . GLU A 1 89 ? -11.239 -5.587 4.696 1.00 98.25 89 GLU A N 1
ATOM 701 C CA . GLU A 1 89 ? -11.802 -5.873 6.019 1.00 98.25 89 GLU A CA 1
ATOM 702 C C . GLU A 1 89 ? -10.773 -6.584 6.904 1.00 98.25 89 GLU A C 1
ATOM 704 O O . GLU A 1 89 ? -10.460 -6.104 7.994 1.00 98.25 89 GLU A O 1
ATOM 709 N N . GLY A 1 90 ? -10.160 -7.661 6.397 1.00 98.38 90 GLY A N 1
ATOM 710 C CA . GLY A 1 90 ? -9.143 -8.400 7.145 1.00 98.38 90 GLY A CA 1
ATOM 711 C C . GLY A 1 90 ? -7.897 -7.563 7.453 1.00 98.38 90 GLY A C 1
ATOM 712 O O . GLY A 1 90 ? -7.361 -7.622 8.563 1.00 98.38 90 GLY A O 1
ATOM 713 N N . ALA A 1 91 ? -7.457 -6.728 6.504 1.00 98.12 91 ALA A N 1
ATOM 714 C CA . ALA A 1 91 ? -6.345 -5.808 6.725 1.00 98.12 91 ALA A CA 1
ATOM 715 C C . ALA A 1 91 ? -6.675 -4.756 7.797 1.00 98.12 91 ALA A C 1
ATOM 717 O O . ALA A 1 91 ? -5.845 -4.502 8.670 1.00 98.12 91 ALA A O 1
ATOM 718 N N . ILE A 1 92 ? -7.879 -4.174 7.768 1.00 98.44 92 ILE A N 1
ATOM 719 C CA . ILE A 1 92 ? -8.345 -3.210 8.774 1.00 98.44 92 ILE A CA 1
ATOM 720 C C . ILE A 1 92 ? -8.350 -3.844 10.167 1.00 98.44 92 ILE A C 1
ATOM 722 O O . ILE A 1 92 ? -7.769 -3.277 11.094 1.00 98.44 92 ILE A O 1
ATOM 726 N N . GLU A 1 93 ? -8.954 -5.023 10.318 1.00 98.38 93 GLU A N 1
ATOM 727 C CA . GLU A 1 93 ? -9.032 -5.718 11.606 1.00 98.38 93 GLU A CA 1
ATOM 728 C C . GLU A 1 93 ? -7.643 -6.039 12.164 1.00 98.38 93 GLU A C 1
ATOM 730 O O . GLU A 1 93 ? -7.369 -5.779 13.339 1.00 98.38 93 GLU A O 1
ATOM 735 N N . ALA A 1 94 ? -6.737 -6.538 11.319 1.00 98.25 94 ALA A N 1
ATOM 736 C CA . ALA A 1 94 ? -5.372 -6.839 11.728 1.00 98.25 94 ALA A CA 1
ATOM 737 C C . ALA A 1 94 ? -4.595 -5.585 12.148 1.00 98.25 94 ALA A C 1
ATOM 739 O O . ALA A 1 94 ? -3.890 -5.622 13.156 1.00 98.25 94 ALA A O 1
ATOM 740 N N . ILE A 1 95 ? -4.760 -4.460 11.443 1.00 97.88 95 ILE A N 1
ATOM 741 C CA . ILE A 1 95 ? -4.123 -3.188 11.814 1.00 97.88 95 ILE A CA 1
ATOM 742 C C . ILE A 1 95 ? -4.666 -2.674 13.154 1.00 97.88 95 ILE A C 1
ATOM 744 O O . ILE A 1 95 ? -3.881 -2.284 14.017 1.00 97.88 95 ILE A O 1
ATOM 748 N N . ILE A 1 96 ? -5.986 -2.720 13.368 1.00 98.31 96 ILE A N 1
ATOM 749 C CA . ILE A 1 96 ? -6.612 -2.303 14.635 1.00 98.31 96 ILE A CA 1
ATOM 750 C C . ILE A 1 96 ? -6.103 -3.150 15.812 1.00 98.31 96 ILE A C 1
ATOM 752 O O . ILE A 1 96 ? -5.865 -2.619 16.899 1.00 98.31 96 ILE A O 1
ATOM 756 N N . GLN A 1 97 ? -5.921 -4.457 15.601 1.00 98.00 97 GLN A N 1
ATOM 757 C CA . GLN A 1 97 ? -5.472 -5.409 16.623 1.00 98.00 97 GLN A CA 1
ATOM 758 C C . GLN A 1 97 ? -3.942 -5.519 16.747 1.00 98.00 97 GLN A C 1
ATOM 760 O O . GLN A 1 97 ? -3.457 -6.269 17.593 1.00 98.00 97 GLN A O 1
ATOM 765 N N . ASN A 1 98 ? -3.177 -4.777 15.937 1.00 96.75 98 ASN A N 1
ATOM 766 C CA . ASN A 1 98 ? -1.716 -4.869 15.857 1.00 96.75 98 ASN A CA 1
ATOM 767 C C . ASN A 1 98 ? -1.212 -6.303 15.564 1.00 96.75 98 ASN A C 1
ATOM 769 O O . ASN A 1 98 ? -0.258 -6.791 16.175 1.00 96.75 98 ASN A O 1
ATOM 773 N N . LEU A 1 99 ? -1.880 -6.987 14.632 1.00 97.50 99 LEU A N 1
ATOM 774 C CA . LEU A 1 99 ? -1.544 -8.326 14.147 1.00 97.50 99 LEU A CA 1
ATOM 775 C C . LEU A 1 99 ? -0.865 -8.275 12.764 1.00 97.50 99 LEU A C 1
ATOM 777 O O . LEU A 1 99 ? -1.009 -7.291 12.033 1.00 97.50 99 LEU A O 1
ATOM 781 N N . PRO A 1 100 ? -0.142 -9.340 12.363 1.00 96.75 100 PRO A N 1
ATOM 782 C CA . PRO A 1 100 ? 0.364 -9.471 10.999 1.00 96.75 100 PRO A CA 1
ATOM 783 C C . PRO A 1 100 ? -0.769 -9.387 9.967 1.00 96.75 100 PRO A C 1
ATOM 785 O O . PRO A 1 100 ? -1.806 -10.030 10.123 1.00 96.75 100 PRO A O 1
ATOM 788 N N . PHE A 1 101 ? -0.558 -8.6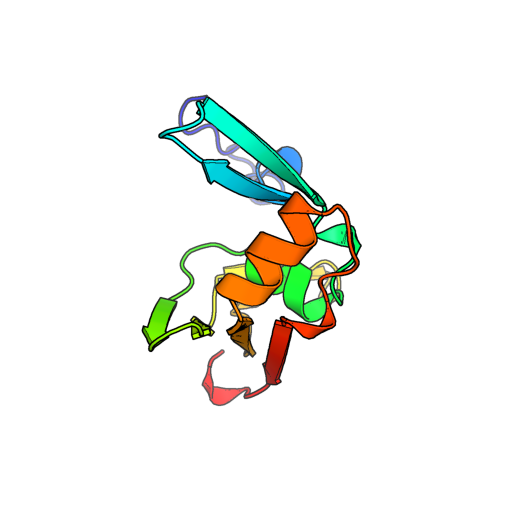19 8.898 1.00 97.06 101 PHE A N 1
ATOM 789 C CA . PHE A 1 101 ? -1.582 -8.334 7.886 1.00 97.06 101 PHE A CA 1
ATOM 790 C C . PHE A 1 101 ? -1.182 -8.748 6.462 1.00 97.06 101 PHE A C 1
ATOM 792 O O . PHE A 1 101 ? -1.960 -8.602 5.526 1.00 97.06 101 PHE A O 1
ATOM 799 N N . GLN A 1 102 ? 0.024 -9.283 6.267 1.00 96.81 102 GLN A N 1
ATOM 800 C CA . GLN A 1 102 ? 0.570 -9.611 4.948 1.00 96.81 102 GLN A CA 1
ATOM 801 C C . GLN A 1 102 ? -0.284 -10.623 4.182 1.00 96.81 102 GLN A C 1
ATOM 803 O O . GLN A 1 102 ? -0.380 -10.540 2.963 1.00 96.81 102 GLN A O 1
ATOM 808 N N . SER A 1 103 ? -0.921 -11.563 4.887 1.00 97.38 103 SER A N 1
ATOM 809 C CA . SER A 1 103 ? -1.780 -12.592 4.288 1.00 97.38 103 SER A CA 1
ATOM 810 C C . SER A 1 103 ? -3.039 -12.031 3.625 1.00 97.38 103 SER A C 1
ATOM 812 O O . SE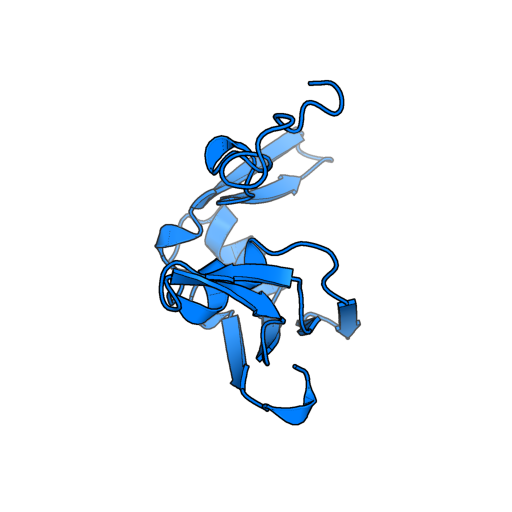R A 1 103 ? -3.655 -12.728 2.822 1.00 97.38 103 SER A O 1
ATOM 814 N N . TYR A 1 104 ? -3.414 -10.785 3.927 1.00 98.44 104 TYR A N 1
ATOM 815 C CA . TYR A 1 104 ? -4.538 -10.093 3.291 1.00 98.44 104 TYR A CA 1
ATOM 816 C C . TYR A 1 104 ? -4.166 -9.458 1.946 1.00 98.44 104 TYR A C 1
ATOM 818 O O . TYR A 1 104 ? -5.029 -8.903 1.273 1.00 98.44 104 TYR A O 1
ATOM 826 N N . PHE A 1 105 ? -2.901 -9.562 1.533 1.00 98.31 105 PHE A N 1
ATOM 827 C CA . PHE A 1 105 ? -2.388 -9.021 0.283 1.00 98.31 105 PHE A CA 1
ATOM 828 C C . PHE A 1 105 ? -1.938 -10.167 -0.614 1.00 98.31 105 PHE A C 1
ATOM 830 O O . PHE A 1 105 ? -1.142 -11.021 -0.222 1.00 98.31 105 PHE A O 1
ATOM 837 N N . ARG A 1 106 ? -2.417 -10.167 -1.855 1.00 97.81 106 ARG A N 1
ATOM 838 C CA . ARG A 1 106 ? -1.961 -11.094 -2.895 1.00 97.81 106 ARG A CA 1
ATOM 839 C C . A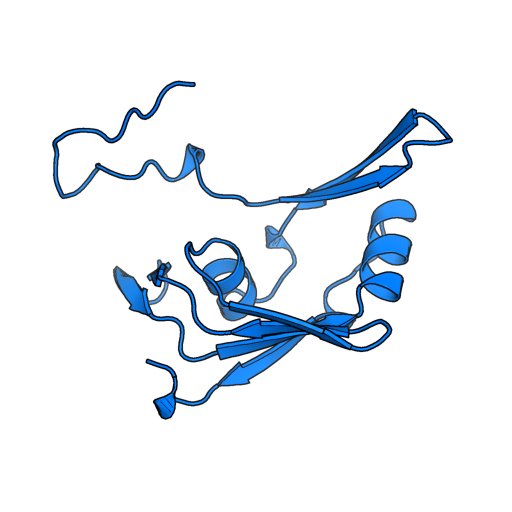RG A 1 106 ? -1.719 -10.334 -4.183 1.00 97.81 106 ARG A C 1
ATOM 841 O O . ARG A 1 106 ? -2.471 -9.424 -4.517 1.00 97.81 106 ARG A O 1
ATOM 848 N N . GLN A 1 107 ? -0.681 -10.722 -4.904 1.00 97.88 107 GLN A N 1
ATOM 849 C CA . GLN A 1 107 ? -0.244 -10.034 -6.109 1.00 97.88 107 GLN A CA 1
ATOM 850 C C . GLN A 1 107 ? -0.016 -11.049 -7.220 1.00 97.88 107 GLN A C 1
ATOM 852 O O . GLN A 1 107 ? 0.529 -12.129 -6.984 1.00 97.88 107 GLN A O 1
ATOM 857 N N . ILE A 1 108 ? -0.420 -10.686 -8.431 1.00 97.38 108 ILE A N 1
ATOM 858 C CA . ILE A 1 108 ? -0.029 -11.379 -9.656 1.00 97.38 108 ILE A CA 1
ATOM 859 C C . ILE A 1 108 ? 0.773 -10.425 -10.535 1.00 97.38 108 ILE A C 1
ATOM 861 O O . ILE A 1 108 ? 0.568 -9.211 -10.494 1.00 97.38 108 ILE A O 1
ATOM 865 N N . ARG A 1 109 ? 1.688 -10.989 -11.325 1.00 96.38 109 ARG A N 1
ATOM 866 C CA . ARG A 1 109 ? 2.504 -10.260 -12.297 1.00 96.38 109 ARG A CA 1
ATOM 867 C C . ARG A 1 109 ? 2.049 -10.590 -13.709 1.00 96.38 109 ARG A C 1
ATOM 869 O O . ARG A 1 109 ? 1.922 -11.768 -14.036 1.00 96.38 109 ARG A O 1
ATOM 876 N N . ASP A 1 110 ? 1.887 -9.571 -14.540 1.00 92.62 110 ASP A N 1
ATOM 877 C CA . ASP A 1 110 ? 1.678 -9.721 -15.978 1.00 92.62 110 ASP A CA 1
ATOM 878 C C . ASP A 1 110 ? 2.307 -8.524 -16.716 1.00 92.62 110 ASP A C 1
ATOM 880 O O . ASP A 1 110 ? 1.991 -7.362 -16.472 1.00 92.62 110 ASP A O 1
ATOM 884 N N . GLU A 1 111 ? 3.251 -8.808 -17.613 1.00 90.50 111 GLU A N 1
ATOM 885 C CA . GLU A 1 111 ? 4.011 -7.782 -18.341 1.00 90.50 111 GLU A CA 1
ATOM 886 C C . GLU A 1 111 ? 3.155 -6.983 -19.327 1.00 90.50 111 GLU A C 1
ATOM 888 O O . GLU A 1 111 ? 3.569 -5.913 -19.758 1.00 90.50 111 GLU A O 1
ATOM 893 N N . LYS A 1 112 ? 1.952 -7.458 -19.673 1.00 84.88 112 LYS A N 1
ATOM 894 C CA . LYS A 1 112 ? 1.030 -6.713 -20.543 1.00 84.88 112 LYS A CA 1
ATOM 895 C C . LYS A 1 112 ? 0.484 -5.435 -19.900 1.00 84.88 112 LYS A C 1
ATOM 897 O O . LYS A 1 112 ? -0.120 -4.634 -20.605 1.00 84.88 112 LYS A O 1
ATOM 902 N N . TRP A 1 113 ? 0.678 -5.254 -18.594 1.00 69.94 113 TRP A N 1
ATOM 903 C CA . TRP A 1 113 ? 0.255 -4.069 -17.837 1.00 69.94 113 TRP A CA 1
ATOM 904 C C . TRP A 1 113 ? 1.347 -3.000 -17.711 1.00 69.94 113 TRP A C 1
ATOM 906 O O . TRP A 1 113 ? 1.167 -2.043 -16.957 1.00 69.94 113 TRP A O 1
ATOM 916 N N . ARG A 1 114 ? 2.490 -3.182 -18.382 1.00 67.75 114 ARG A N 1
ATOM 917 C CA . ARG A 1 114 ? 3.624 -2.258 -18.326 1.00 67.75 114 ARG A CA 1
ATOM 918 C C . ARG A 1 114 ? 3.559 -1.164 -19.388 1.00 67.75 114 ARG A C 1
ATOM 920 O O . ARG A 1 114 ? 3.127 -1.469 -20.520 1.00 67.75 114 ARG A O 1
#

Mean predicted aligned error: 5.82 Å

Foldseek 3Di:
DPCQQPPPVVGRDPPVPFDQKDWDADVVVRDIFIDGNPLEDLLVRQQNRFPDWDWDDDVQKIKTAWGWDDRPVVNGIDTRQKIKIARNVQQNVCRVVVHDRRVRIDMDGDPVRD

Radius of gyration: 15.32 Å; Cα contacts (8 Å, |Δi|>4): 183; chains: 1; bounding box: 35×36×38 Å

Solvent-accessible surface area (backbone atoms only — not comparable to full-atom values): 6648 Å² total; per-residue (Å²): 142,73,93,77,56,43,100,40,93,95,50,32,71,57,78,88,75,46,64,57,61,47,77,49,74,41,80,90,80,70,44,73,39,72,42,66,40,83,77,39,60,67,72,58,40,44,38,72,40,30,44,85,55,49,72,52,72,59,90,55,33,38,37,38,36,34,16,44,34,69,30,80,91,76,73,43,72,42,58,30,32,38,46,35,41,29,35,49,60,61,32,48,54,19,46,70,69,74,46,89,42,55,88,32,52,49,74,49,79,45,75,90,57,86

Nearest PDB structures (foldseek):
  7onh-assembly2_B  TM=7.113E-01  e=4.188E-02  synthetic construct
  5gq0-assembly1_A  TM=5.250E-01  e=3.586E-01  Arabidopsis thaliana
  5gq0-assembly1_B  TM=4.621E-01  e=2.662E-01  Arabidopsis thaliana
  3nvx-assembly2_B  TM=3.576E-01  e=9.888E-01  Vaccinia virus Copenhagen
  8pmu-assembly1_A  TM=2.236E-01  e=3.673E+00  Bacillus cereus

Sequence (114 aa):
MDGLHRRQPFASFDINGHNNQFTVVDPLLNKSWTASMNFLPVSIKEQLSATNMEFFQEGKYLYVVGGYGYSATAGDHTTYPYITAIDVEGAIEAIIQNLPFQSYFRQIRDEKWR

Secondary structure (DSSP, 8-state):
------SSTTTSS-GGGS--EEEEEETTTTEEEEEEGGGS-HHHHHHHT-BS-EEEEETTEEEEE--EEEETTTTEEEE--EEEEEEHHHHHHHHHTT---GGGEEEEE-GGG-

pLDDT: mean 88.79, std 14.69, range [34.0, 98.62]